Protein AF-A0A6V7W1L0-F1 (afdb_monomer_lite)

pLDDT: mean 85.88, std 16.2, range [39.72, 96.94]

InterPro domains:
  IPR004000 Actin family [PF00022] (21-103)
  IPR004000 Actin family [PTHR11937] (19-94)
  IPR043129 ATPase, nucleotide binding domain [SSF53067] (13-108)

Foldseek 3Di:
DDDDDDDPPVVPPPPPPPVDDDDDDDCVVPVVLCCLCVVCVVPDPDHRPLRVVVVVLVPDDPVVSLVVQQDAEDDDDSCPPPCNQVVSQVSNCVVDDVPRNHDYYYDDDD

Structure (mmCIF, N/CA/C/O backbone):
data_AF-A0A6V7W1L0-F1
#
_entry.id   AF-A0A6V7W1L0-F1
#
loop_
_atom_site.group_PDB
_atom_site.id
_atom_site.type_symbol
_atom_site.label_atom_id
_atom_site.label_alt_id
_atom_site.label_comp_id
_atom_site.label_asym_id
_atom_site.label_entity_id
_atom_site.label_seq_id
_atom_site.pdbx_PDB_ins_code
_atom_site.Cartn_x
_atom_site.Cartn_y
_atom_site.Cartn_z
_atom_site.occupancy
_atom_site.B_iso_or_equiv
_atom_site.auth_seq_id
_atom_site.auth_comp_id
_atom_site.auth_asym_id
_atom_site.auth_atom_id
_atom_site.pdbx_PDB_model_num
ATOM 1 N N . MET A 1 1 ? 35.736 -15.870 -21.750 1.00 47.50 1 MET A N 1
ATOM 2 C CA . MET A 1 1 ? 36.252 -15.790 -23.133 1.00 47.50 1 MET A CA 1
ATOM 3 C C . MET A 1 1 ? 35.989 -17.128 -23.821 1.00 47.50 1 MET A C 1
ATOM 5 O O . MET A 1 1 ? 36.704 -18.087 -23.568 1.00 47.50 1 MET A O 1
ATOM 9 N N . ARG A 1 2 ? 34.904 -17.236 -24.594 1.00 39.72 2 ARG A N 1
ATOM 10 C CA . ARG A 1 2 ? 34.627 -18.364 -25.499 1.00 39.72 2 ARG A CA 1
ATOM 11 C C . ARG A 1 2 ? 34.190 -17.740 -26.819 1.00 39.72 2 ARG A C 1
ATOM 13 O O . ARG A 1 2 ? 33.205 -17.014 -26.834 1.00 39.72 2 ARG A O 1
ATOM 20 N N . GLY A 1 3 ? 35.011 -17.902 -27.852 1.00 41.50 3 GLY A N 1
ATOM 21 C CA . GLY A 1 3 ? 34.773 -17.323 -29.169 1.00 41.50 3 GLY A CA 1
ATOM 22 C C . GLY A 1 3 ? 33.773 -18.163 -29.952 1.00 41.50 3 GLY A C 1
ATOM 23 O O . GLY A 1 3 ? 33.917 -19.382 -30.018 1.00 41.50 3 GLY A O 1
ATOM 24 N N . GLU A 1 4 ? 32.784 -17.508 -30.546 1.00 65.31 4 GLU A N 1
ATOM 25 C CA . GLU A 1 4 ? 31.957 -18.101 -31.592 1.00 65.31 4 GLU A CA 1
ATOM 26 C C . GLU A 1 4 ? 32.601 -17.806 -32.951 1.00 65.31 4 GLU A C 1
ATOM 28 O O . GLU A 1 4 ? 33.010 -16.678 -33.236 1.00 65.31 4 GLU A O 1
ATOM 33 N N . ILE A 1 5 ? 32.744 -18.842 -33.777 1.00 59.25 5 ILE A N 1
ATOM 34 C CA . ILE A 1 5 ? 33.322 -18.738 -35.117 1.00 59.25 5 ILE A CA 1
ATOM 35 C C . ILE A 1 5 ? 32.252 -18.145 -36.037 1.00 59.25 5 ILE A C 1
ATOM 37 O O . ILE A 1 5 ? 31.228 -18.776 -36.301 1.00 59.25 5 ILE A O 1
ATOM 41 N N . PHE A 1 6 ? 32.494 -16.933 -36.535 1.00 62.09 6 PHE A N 1
ATOM 42 C CA . PHE A 1 6 ? 31.648 -16.283 -37.532 1.00 62.09 6 PHE A CA 1
ATOM 43 C C . PHE A 1 6 ? 31.638 -17.103 -38.832 1.00 62.09 6 PHE A C 1
ATOM 45 O O . PHE A 1 6 ? 32.648 -17.192 -39.532 1.00 62.09 6 PHE A O 1
ATOM 52 N N . ASN A 1 7 ? 30.492 -17.706 -39.158 1.00 53.47 7 ASN A N 1
ATOM 53 C CA . ASN A 1 7 ? 30.266 -18.374 -40.436 1.00 53.47 7 ASN A CA 1
ATOM 54 C C . ASN A 1 7 ? 29.531 -17.411 -41.394 1.00 53.47 7 ASN A C 1
ATOM 56 O O . ASN A 1 7 ? 28.352 -17.131 -41.175 1.00 53.47 7 ASN A O 1
ATOM 60 N N . PRO A 1 8 ? 30.168 -16.932 -42.478 1.00 51.38 8 PRO A N 1
ATOM 61 C CA . PRO A 1 8 ? 29.600 -15.915 -43.369 1.00 51.38 8 PRO A CA 1
ATOM 62 C C . PRO A 1 8 ? 28.409 -16.398 -44.214 1.00 51.38 8 PRO A C 1
ATOM 64 O O . PRO A 1 8 ? 27.825 -15.603 -44.943 1.00 51.38 8 PRO A O 1
ATOM 67 N N . LYS A 1 9 ? 28.046 -17.689 -44.156 1.00 47.38 9 LYS A N 1
ATOM 68 C CA . LYS A 1 9 ? 26.942 -18.257 -44.949 1.00 47.38 9 LYS A CA 1
ATOM 69 C C . LYS A 1 9 ? 25.623 -18.405 -44.182 1.00 47.38 9 LYS A C 1
ATOM 71 O O . LYS A 1 9 ? 24.595 -18.602 -44.823 1.00 47.38 9 LYS A O 1
ATOM 76 N N . SER A 1 10 ? 25.612 -18.287 -42.850 1.00 49.88 10 SER A N 1
ATOM 77 C CA . SER A 1 10 ? 24.363 -18.334 -42.065 1.00 49.88 10 SER A CA 1
ATOM 78 C C . SER A 1 10 ? 23.587 -17.012 -42.095 1.00 49.88 10 SER A C 1
ATOM 80 O O . SER A 1 10 ? 22.380 -17.002 -41.870 1.00 49.88 10 SER A O 1
ATOM 82 N N . SER A 1 11 ? 24.252 -15.904 -42.428 1.00 49.03 11 SER A N 1
ATOM 83 C CA . SER A 1 11 ? 23.667 -14.560 -42.474 1.00 49.03 11 SER A CA 1
ATOM 84 C C . SER A 1 11 ? 22.827 -14.278 -43.726 1.00 49.03 11 SER A C 1
ATOM 86 O O . SER A 1 11 ? 22.059 -13.321 -43.734 1.00 49.03 11 SER A O 1
ATOM 88 N N . ILE A 1 12 ? 22.932 -15.106 -44.771 1.00 53.72 12 ILE A N 1
ATOM 89 C CA . ILE A 1 12 ? 22.312 -14.843 -46.083 1.00 53.72 12 ILE A CA 1
ATOM 90 C C . ILE A 1 12 ? 20.882 -15.426 -46.178 1.00 53.72 12 ILE A C 1
ATOM 92 O O . ILE A 1 12 ? 20.111 -15.043 -47.050 1.00 53.72 12 ILE A O 1
ATOM 96 N N . LEU A 1 13 ? 20.476 -16.317 -45.260 1.00 53.28 13 LEU A N 1
ATOM 97 C CA . LEU A 1 13 ? 19.188 -17.034 -45.333 1.00 53.28 13 LEU A CA 1
ATOM 98 C C . LEU A 1 13 ? 18.060 -16.497 -44.431 1.00 53.28 13 LEU A C 1
ATOM 100 O O . LEU A 1 13 ? 16.971 -17.065 -44.445 1.00 53.28 13 LEU A O 1
ATOM 104 N N . SER A 1 14 ? 18.245 -15.400 -43.689 1.00 51.50 14 SER A N 1
ATOM 105 C CA . SER A 1 14 ? 17.159 -14.816 -42.873 1.00 51.50 14 SER A CA 1
ATOM 106 C C . SER A 1 14 ? 16.779 -13.378 -43.232 1.00 51.50 14 SER A C 1
ATOM 108 O O . SER A 1 14 ? 16.018 -12.744 -42.504 1.00 51.50 14 SER A O 1
ATOM 110 N N . GLN A 1 15 ? 17.204 -12.873 -44.395 1.00 53.00 15 GLN A N 1
ATOM 111 C CA . GLN A 1 15 ? 16.673 -11.629 -44.969 1.00 53.00 15 GLN A CA 1
ATOM 112 C C . GLN A 1 15 ? 15.280 -11.851 -45.582 1.00 53.00 15 GLN A C 1
ATOM 114 O O . GLN A 1 15 ? 15.027 -11.595 -46.755 1.00 53.00 15 GLN A O 1
ATOM 119 N N . LYS A 1 16 ? 14.335 -12.315 -44.762 1.00 51.00 16 LYS A N 1
ATOM 120 C CA . LYS A 1 16 ? 12.912 -12.070 -44.986 1.00 51.00 16 LYS A CA 1
ATOM 121 C C . LYS A 1 16 ? 12.619 -10.775 -44.237 1.00 51.00 16 LYS A C 1
ATOM 123 O O . LYS A 1 16 ? 12.531 -10.777 -43.014 1.00 51.00 16 LYS A O 1
ATOM 128 N N . HIS A 1 17 ? 12.590 -9.665 -44.971 1.00 56.19 17 HIS A N 1
ATOM 129 C CA . HIS A 1 17 ? 12.409 -8.305 -44.459 1.00 56.19 17 HIS A CA 1
ATOM 130 C C . HIS A 1 17 ? 11.005 -8.148 -43.852 1.00 56.19 17 HIS A C 1
ATOM 132 O O . HIS A 1 17 ? 10.096 -7.591 -44.459 1.00 56.19 17 HIS A O 1
ATOM 138 N N . LEU A 1 18 ? 10.798 -8.683 -42.652 1.00 59.03 18 LEU A N 1
ATOM 139 C CA . LEU A 1 18 ? 9.709 -8.252 -41.796 1.00 59.03 18 LEU A CA 1
ATOM 140 C C . LEU A 1 18 ? 10.217 -6.961 -41.151 1.00 59.03 18 LEU A C 1
ATOM 142 O O . LEU A 1 18 ? 11.216 -6.991 -40.436 1.00 59.03 18 LEU A O 1
ATOM 146 N N . ASN A 1 19 ? 9.595 -5.824 -41.461 1.00 65.81 19 ASN A N 1
ATOM 147 C CA . ASN A 1 19 ? 9.875 -4.529 -40.833 1.00 65.81 19 ASN A CA 1
ATOM 148 C C . ASN A 1 19 ? 9.540 -4.595 -39.331 1.00 65.81 19 ASN A C 1
ATOM 150 O O . ASN A 1 19 ? 8.524 -4.071 -38.888 1.00 65.81 19 ASN A O 1
ATOM 154 N N . THR A 1 20 ? 10.345 -5.300 -38.539 1.00 72.56 20 THR A N 1
ATOM 155 C CA . THR A 1 20 ? 10.128 -5.459 -37.103 1.00 72.56 20 THR A CA 1
ATOM 156 C C . THR A 1 20 ? 10.868 -4.357 -36.371 1.00 72.56 20 THR A C 1
ATOM 158 O O . THR A 1 20 ? 12.080 -4.444 -36.169 1.00 72.56 20 THR A O 1
ATOM 161 N N . GLN A 1 21 ? 10.134 -3.328 -35.963 1.00 86.94 21 GLN A N 1
ATOM 162 C CA . GLN A 1 21 ? 10.613 -2.354 -34.993 1.00 86.94 21 GLN A CA 1
ATOM 163 C C . GLN A 1 21 ? 10.671 -3.025 -33.614 1.00 86.94 21 GLN A C 1
ATOM 165 O O . GLN A 1 21 ? 9.674 -3.568 -33.141 1.00 86.94 21 GLN A O 1
ATOM 170 N N . LYS A 1 22 ? 11.847 -3.021 -32.980 1.00 89.56 22 LYS A N 1
ATOM 171 C CA . LYS A 1 22 ? 12.051 -3.547 -31.623 1.00 89.56 22 LYS A CA 1
ATOM 172 C C . LYS A 1 22 ? 12.300 -2.379 -30.674 1.00 89.56 22 LYS A C 1
ATOM 174 O O . LYS A 1 22 ? 13.174 -1.561 -30.949 1.00 89.56 22 LYS A O 1
ATOM 179 N N . LEU A 1 23 ? 11.554 -2.323 -29.573 1.00 88.62 23 LEU A N 1
ATOM 180 C CA . LEU A 1 23 ? 11.761 -1.368 -28.486 1.00 88.62 23 LEU A CA 1
ATOM 181 C C . LEU A 1 23 ? 12.215 -2.132 -27.242 1.00 88.62 23 LEU A C 1
ATOM 183 O O . LEU A 1 23 ? 11.507 -3.014 -26.757 1.00 88.62 23 LEU A O 1
ATOM 187 N N . SER A 1 24 ? 13.401 -1.802 -26.744 1.00 91.06 24 SER A N 1
ATOM 188 C CA . SER A 1 24 ? 13.892 -2.324 -25.471 1.00 91.06 24 SER A CA 1
ATOM 189 C C . SER A 1 24 ? 13.326 -1.475 -24.340 1.00 91.06 24 SER A C 1
ATOM 191 O O . SER A 1 24 ? 13.491 -0.260 -24.359 1.00 91.06 24 SER A O 1
ATOM 193 N N . LEU A 1 25 ? 12.679 -2.112 -23.365 1.00 91.00 25 LEU A N 1
ATOM 194 C CA . LEU A 1 25 ? 12.145 -1.450 -22.175 1.00 91.00 25 LEU A CA 1
ATOM 195 C C . LEU A 1 25 ? 13.007 -1.797 -20.963 1.00 91.00 25 LEU A C 1
ATOM 197 O O . LEU A 1 25 ? 13.304 -2.972 -20.728 1.00 91.00 25 LEU A O 1
ATOM 201 N N . GLY A 1 26 ? 13.387 -0.780 -20.198 1.00 90.44 26 GLY A N 1
ATOM 202 C CA . GLY A 1 26 ? 14.136 -0.908 -18.959 1.00 90.44 26 GLY A CA 1
ATOM 203 C C . GLY A 1 26 ? 13.253 -0.564 -17.767 1.00 90.44 26 GLY A C 1
ATOM 204 O O . GLY A 1 26 ? 12.410 -1.365 -17.350 1.00 90.44 26 GLY A O 1
ATOM 205 N N . VAL A 1 27 ? 13.477 0.630 -17.220 1.00 89.50 27 VAL A N 1
ATOM 206 C CA . VAL A 1 27 ? 12.813 1.160 -16.017 1.00 89.50 27 VAL A CA 1
ATOM 207 C C . VAL A 1 27 ? 11.331 1.455 -16.235 1.00 89.50 27 VAL A C 1
ATOM 209 O O . VAL A 1 27 ? 10.544 1.404 -15.294 1.00 89.50 27 VAL A O 1
ATOM 212 N N . GLU A 1 28 ? 10.922 1.683 -17.482 1.00 88.56 28 GLU A N 1
ATOM 213 C CA . GLU A 1 28 ? 9.551 2.021 -17.868 1.00 88.56 28 GLU A CA 1
ATOM 214 C C . GLU A 1 28 ? 8.558 0.916 -17.489 1.00 88.56 28 GLU A C 1
ATOM 216 O O . GLU A 1 28 ? 7.379 1.185 -17.272 1.00 88.56 28 GLU A O 1
ATOM 221 N N . ARG A 1 29 ? 9.039 -0.328 -17.350 1.00 86.75 29 ARG A N 1
ATOM 222 C CA . ARG A 1 29 ? 8.222 -1.471 -16.919 1.00 86.75 29 ARG A CA 1
ATOM 223 C C . ARG A 1 29 ? 7.770 -1.385 -15.459 1.00 86.75 29 ARG A C 1
ATOM 225 O O . ARG A 1 29 ? 6.825 -2.078 -15.105 1.00 86.75 29 ARG A O 1
ATOM 232 N N . PHE A 1 30 ? 8.435 -0.569 -14.641 1.00 86.81 30 PHE A N 1
ATOM 233 C CA . PHE A 1 30 ? 8.157 -0.426 -13.207 1.00 86.81 30 PHE A CA 1
ATOM 234 C C . PHE A 1 30 ? 7.752 1.002 -12.830 1.00 86.81 30 PHE A C 1
ATOM 236 O O . PHE A 1 30 ? 6.961 1.192 -11.911 1.00 86.81 30 PHE A O 1
ATOM 243 N N . ALA A 1 31 ? 8.235 2.004 -13.571 1.00 87.88 31 ALA A N 1
ATOM 244 C CA . ALA A 1 31 ? 7.902 3.405 -13.324 1.00 87.88 31 ALA A CA 1
ATOM 245 C C . ALA A 1 31 ? 6.385 3.651 -13.364 1.00 87.88 31 ALA A C 1
ATOM 247 O O . ALA A 1 31 ? 5.847 4.345 -12.512 1.00 87.88 31 ALA A O 1
ATOM 248 N N . LEU A 1 32 ? 5.675 3.026 -14.310 1.00 86.31 32 LEU A N 1
ATOM 249 C CA . LEU A 1 32 ? 4.222 3.184 -14.430 1.00 86.31 32 LEU A CA 1
ATOM 250 C C . LEU A 1 32 ? 3.450 2.513 -13.290 1.00 86.31 32 LEU A C 1
ATOM 252 O O . LEU A 1 32 ? 2.432 3.040 -12.853 1.00 86.31 32 LEU A O 1
ATOM 256 N N . THR A 1 33 ? 3.913 1.359 -12.805 1.00 89.31 33 THR A N 1
ATOM 257 C CA . THR A 1 33 ? 3.275 0.681 -11.669 1.00 89.31 33 THR A CA 1
ATOM 258 C C . THR A 1 33 ? 3.513 1.427 -10.361 1.00 89.31 33 THR A C 1
ATOM 260 O O . THR A 1 33 ? 2.642 1.416 -9.496 1.00 89.31 33 THR A O 1
ATOM 263 N N . GLU A 1 34 ? 4.650 2.118 -10.234 1.00 94.00 34 GLU A N 1
ATOM 264 C CA . GLU A 1 34 ? 4.978 2.919 -9.051 1.00 94.00 34 GLU A CA 1
ATOM 265 C C . GLU A 1 34 ? 4.017 4.101 -8.868 1.00 94.00 34 GLU A C 1
ATOM 267 O O . GLU A 1 34 ? 3.698 4.453 -7.737 1.00 94.00 34 GLU A O 1
ATOM 272 N N . LEU A 1 35 ? 3.443 4.631 -9.953 1.00 93.69 35 LEU A N 1
ATOM 273 C CA . LEU A 1 35 ? 2.443 5.704 -9.884 1.00 93.69 35 LEU A CA 1
ATOM 274 C C . LEU A 1 35 ? 1.176 5.321 -9.111 1.00 93.69 35 LEU A C 1
ATOM 276 O O . LEU A 1 35 ? 0.475 6.204 -8.630 1.00 93.69 35 LEU A O 1
ATOM 280 N N . LEU A 1 36 ? 0.867 4.026 -8.968 1.00 94.38 36 LEU A N 1
ATOM 281 C CA . LEU A 1 36 ? -0.242 3.576 -8.116 1.00 94.38 36 LEU A CA 1
ATOM 282 C C . LEU A 1 36 ? 0.042 3.812 -6.626 1.00 94.38 36 LEU A C 1
ATOM 284 O O . LEU A 1 36 ? -0.889 3.956 -5.834 1.00 94.38 36 LEU A O 1
ATOM 288 N N . PHE A 1 37 ? 1.317 3.838 -6.248 1.00 95.44 37 PHE A N 1
ATOM 289 C CA . PHE A 1 37 ? 1.781 4.058 -4.882 1.00 95.44 37 PHE A CA 1
ATOM 290 C C . PHE A 1 37 ? 2.160 5.522 -4.657 1.00 95.44 37 PHE A C 1
ATOM 292 O O . PHE A 1 37 ? 1.844 6.061 -3.601 1.00 95.44 37 PHE A O 1
ATOM 299 N N . ASN A 1 38 ? 2.750 6.172 -5.666 1.00 95.12 38 ASN A N 1
ATOM 300 C CA . ASN A 1 38 ? 3.232 7.551 -5.610 1.00 95.12 38 ASN A CA 1
ATOM 301 C C . ASN A 1 38 ? 2.745 8.382 -6.821 1.00 95.12 38 ASN A C 1
ATOM 303 O O . ASN A 1 38 ? 3.525 8.699 -7.721 1.00 95.12 38 ASN A O 1
ATOM 307 N N . PRO A 1 39 ? 1.456 8.780 -6.874 1.00 95.75 39 PRO A N 1
ATOM 308 C CA . PRO A 1 39 ? 0.923 9.593 -7.977 1.00 95.75 39 PRO A CA 1
ATOM 309 C C . PRO A 1 39 ? 1.603 10.967 -8.118 1.00 95.75 39 PRO A C 1
ATOM 311 O O . PRO A 1 39 ? 1.640 11.545 -9.208 1.00 95.75 39 PRO A O 1
ATOM 314 N N . SER A 1 40 ? 2.168 11.486 -7.025 1.00 94.25 40 SER A N 1
ATOM 315 C CA . SER A 1 40 ? 2.864 12.774 -6.981 1.00 94.25 40 SER A CA 1
ATOM 316 C C . SER A 1 40 ? 4.102 12.844 -7.875 1.00 94.25 40 SER A C 1
ATOM 318 O O . SER A 1 40 ? 4.490 13.944 -8.258 1.00 94.25 40 SER A O 1
ATOM 320 N N . ASP A 1 41 ? 4.693 11.706 -8.252 1.00 93.38 41 ASP A N 1
ATOM 321 C CA . ASP A 1 41 ? 5.890 11.649 -9.107 1.00 93.38 41 ASP A CA 1
ATOM 322 C C . ASP A 1 41 ? 5.648 12.224 -10.514 1.00 93.38 41 ASP A C 1
ATOM 324 O O . ASP A 1 41 ? 6.588 12.597 -11.215 1.00 93.38 41 ASP A O 1
ATOM 328 N N . VAL A 1 42 ? 4.380 12.327 -10.921 1.00 93.88 42 VAL A N 1
ATOM 329 C CA . VAL A 1 42 ? 3.929 12.963 -12.171 1.00 93.88 42 VAL A CA 1
ATOM 330 C C . VAL A 1 42 ? 2.968 14.124 -11.904 1.00 93.88 42 VAL A C 1
ATOM 332 O O . VAL A 1 42 ? 2.118 14.437 -12.734 1.00 93.88 42 VAL A O 1
ATOM 335 N N . GLU A 1 43 ? 3.081 14.746 -10.727 1.00 94.31 43 GLU A N 1
ATOM 336 C CA . GLU A 1 43 ? 2.293 15.915 -10.309 1.00 94.31 43 GLU A CA 1
ATOM 337 C C . GLU A 1 43 ? 0.771 15.658 -10.251 1.0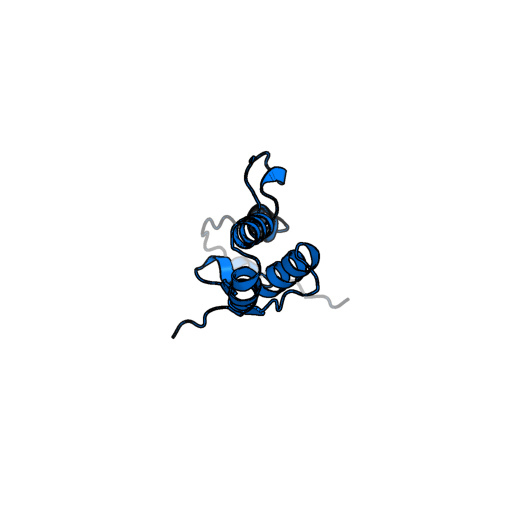0 94.31 43 GLU A C 1
ATOM 339 O O . GLU A 1 43 ? -0.038 16.589 -10.266 1.00 94.31 43 GLU A O 1
ATOM 344 N N . ILE A 1 44 ? 0.351 14.391 -10.132 1.00 94.38 44 ILE A N 1
ATOM 345 C CA . ILE A 1 44 ? -1.053 14.043 -9.898 1.00 94.38 44 ILE A CA 1
ATOM 346 C C . ILE A 1 44 ? -1.345 14.179 -8.400 1.00 94.38 44 ILE A C 1
ATOM 348 O O . ILE A 1 44 ? -0.847 13.415 -7.578 1.00 94.38 44 ILE A O 1
ATOM 352 N N . GLY A 1 45 ? -2.203 15.137 -8.044 1.00 94.38 45 GLY A N 1
ATOM 353 C CA . GLY A 1 45 ? -2.640 15.396 -6.666 1.00 94.38 45 GLY A CA 1
ATOM 354 C C . GLY A 1 45 ? -3.686 14.404 -6.144 1.00 94.38 45 GLY A C 1
ATOM 355 O O . GLY A 1 45 ? -4.767 14.819 -5.731 1.00 94.38 45 GLY A O 1
ATOM 356 N N . GLN A 1 46 ? -3.401 13.102 -6.205 1.00 95.00 46 GLN A N 1
ATOM 357 C CA . GLN A 1 46 ? -4.254 12.040 -5.660 1.00 95.00 46 GLN A CA 1
ATOM 358 C C . GLN A 1 46 ? -3.486 11.180 -4.656 1.00 95.00 46 GLN A C 1
ATOM 360 O O . GLN A 1 46 ? -2.261 11.105 -4.703 1.00 95.00 46 GLN A O 1
ATOM 365 N N . MET A 1 47 ? -4.227 10.520 -3.764 1.00 96.88 47 MET A N 1
ATOM 366 C CA . MET A 1 47 ? -3.655 9.569 -2.812 1.00 96.88 47 MET A CA 1
ATOM 367 C C . MET A 1 47 ? -3.144 8.332 -3.547 1.00 96.88 47 MET A C 1
ATOM 369 O O . MET A 1 47 ? -3.830 7.797 -4.424 1.00 96.88 47 MET A O 1
ATOM 373 N N . GLY A 1 48 ? -1.975 7.845 -3.139 1.00 96.56 48 GLY A N 1
ATOM 374 C CA . GLY A 1 48 ? -1.528 6.503 -3.499 1.00 96.56 48 GLY A CA 1
ATOM 375 C C . GLY A 1 48 ? -2.439 5.438 -2.889 1.00 96.56 48 GLY A C 1
ATOM 376 O O . GLY A 1 48 ? -3.186 5.698 -1.944 1.00 96.56 48 GLY A O 1
ATOM 377 N N . ILE A 1 49 ? -2.378 4.207 -3.395 1.00 96.31 49 ILE A N 1
ATOM 378 C CA . ILE A 1 49 ? -3.295 3.151 -2.950 1.00 96.31 49 ILE A CA 1
ATOM 379 C C . ILE A 1 49 ? -3.155 2.817 -1.457 1.00 96.31 49 ILE A C 1
ATOM 381 O O . ILE A 1 49 ? -4.156 2.589 -0.781 1.00 96.31 49 ILE A O 1
ATOM 385 N N . VAL A 1 50 ? -1.935 2.848 -0.918 1.00 96.88 50 VAL A N 1
ATOM 386 C CA . VAL A 1 50 ? -1.664 2.597 0.508 1.00 96.88 50 VAL A CA 1
ATOM 387 C C . VAL A 1 50 ? -2.285 3.693 1.373 1.00 96.88 50 VAL A C 1
ATOM 389 O O . VAL A 1 50 ? -2.987 3.404 2.343 1.00 96.88 50 VAL A O 1
ATOM 392 N N . GLU A 1 51 ? -2.077 4.953 0.991 1.00 96.56 51 GLU A N 1
ATOM 393 C CA . GLU A 1 51 ? -2.655 6.108 1.678 1.00 96.56 51 GLU A CA 1
ATOM 394 C C . GLU A 1 51 ? -4.186 6.073 1.614 1.00 96.56 51 GLU A C 1
ATOM 396 O O . GLU A 1 51 ? -4.857 6.290 2.623 1.00 96.56 51 GLU A O 1
ATOM 401 N N . ALA A 1 52 ? -4.746 5.727 0.454 1.00 96.94 52 ALA A N 1
ATOM 402 C CA . ALA A 1 52 ? -6.183 5.596 0.272 1.00 96.94 52 ALA A CA 1
ATOM 403 C C . ALA A 1 52 ? -6.780 4.518 1.192 1.00 96.94 52 ALA A C 1
ATOM 405 O O . ALA A 1 52 ? -7.809 4.765 1.823 1.00 96.94 52 ALA A O 1
ATOM 406 N N . ILE A 1 53 ? -6.127 3.358 1.327 1.00 96.62 53 ILE A N 1
ATOM 407 C CA . ILE A 1 53 ? -6.556 2.294 2.248 1.00 96.62 53 ILE A CA 1
ATOM 408 C C . ILE A 1 53 ? -6.507 2.786 3.700 1.00 96.62 53 ILE A C 1
ATOM 410 O O . ILE A 1 53 ? -7.494 2.631 4.418 1.00 96.62 53 ILE A O 1
ATOM 414 N N . ASN A 1 54 ? -5.414 3.424 4.132 1.00 95.62 54 ASN A N 1
ATOM 415 C CA . ASN A 1 54 ? -5.296 3.940 5.501 1.00 95.62 54 ASN A CA 1
ATOM 416 C C . ASN A 1 54 ? -6.352 5.025 5.797 1.00 95.62 54 ASN A C 1
ATOM 418 O O . ASN A 1 54 ? -7.048 4.981 6.811 1.00 95.62 54 ASN A O 1
ATOM 422 N N . ASN A 1 55 ? -6.567 5.949 4.858 1.00 96.38 55 ASN A N 1
ATOM 423 C CA . ASN A 1 55 ? -7.628 6.954 4.937 1.00 96.38 55 ASN A CA 1
ATOM 424 C C . ASN A 1 55 ? -9.034 6.327 4.976 1.00 96.38 55 ASN A C 1
ATOM 426 O O . ASN A 1 55 ? -9.948 6.874 5.587 1.00 96.38 55 ASN A O 1
ATOM 430 N N . CYS A 1 56 ? -9.247 5.189 4.316 1.00 96.19 56 CYS A N 1
ATOM 431 C CA . CYS A 1 56 ? -10.494 4.440 4.428 1.00 96.19 56 CYS A CA 1
ATOM 432 C C . CYS A 1 56 ? -10.640 3.782 5.803 1.00 96.19 56 CYS A C 1
ATOM 434 O O . CYS A 1 56 ? -11.707 3.896 6.400 1.00 96.19 56 CYS A O 1
ATOM 436 N N . LEU A 1 57 ? -9.587 3.147 6.326 1.00 95.50 57 LEU A N 1
ATOM 437 C CA . LEU A 1 57 ? -9.594 2.536 7.658 1.00 95.50 57 LEU A CA 1
ATOM 438 C C . LEU A 1 57 ? -9.885 3.578 8.746 1.00 95.50 57 LEU A C 1
ATOM 440 O O . LEU A 1 57 ? -10.769 3.365 9.571 1.00 95.50 57 LEU A O 1
ATOM 444 N N . SER A 1 58 ? -9.232 4.740 8.701 1.00 94.31 58 SER A N 1
ATOM 445 C CA . SER A 1 58 ? -9.390 5.793 9.715 1.00 94.31 58 SER A CA 1
ATOM 446 C C . SER A 1 58 ? -10.809 6.371 9.810 1.00 94.31 58 SER A C 1
ATOM 448 O O . SER A 1 58 ? -11.178 6.929 10.844 1.00 94.31 58 SER A O 1
ATOM 450 N N . LYS A 1 59 ? -11.631 6.206 8.764 1.00 96.38 59 LYS A N 1
ATOM 451 C CA . LYS A 1 59 ? -13.037 6.641 8.741 1.00 96.38 59 LYS A CA 1
ATOM 452 C C . LYS A 1 59 ? -13.980 5.703 9.493 1.00 96.38 59 LYS A C 1
ATOM 454 O O . LYS A 1 59 ? -15.105 6.104 9.790 1.00 96.38 59 LYS A O 1
ATOM 459 N N . PHE A 1 60 ? -13.564 4.474 9.797 1.00 95.50 60 PHE A N 1
ATOM 460 C CA . PHE A 1 60 ? -14.371 3.543 10.585 1.00 95.50 60 PHE A CA 1
ATOM 461 C C . PHE A 1 60 ? -14.195 3.779 12.097 1.00 95.50 60 PHE A C 1
ATOM 463 O O . PHE A 1 60 ? -13.135 4.230 12.530 1.00 95.50 60 PHE A O 1
ATOM 470 N N . PRO A 1 61 ? -15.189 3.436 12.935 1.00 96.06 61 PRO A N 1
ATOM 471 C CA . PRO A 1 61 ? -15.007 3.312 14.384 1.00 96.06 61 PRO A CA 1
ATOM 472 C C . PRO A 1 61 ? -13.896 2.313 14.740 1.00 96.06 61 PRO A C 1
ATOM 474 O O . PRO A 1 61 ? -13.705 1.329 14.023 1.00 96.06 61 PRO A O 1
ATOM 477 N N . LYS A 1 62 ? -13.192 2.529 15.860 1.00 91.50 62 LYS A N 1
ATOM 478 C CA . LYS A 1 62 ? -11.998 1.749 16.250 1.00 91.50 62 LYS A CA 1
ATOM 479 C C . LYS A 1 62 ? -12.244 0.240 16.300 1.00 91.50 62 LYS A C 1
ATOM 481 O O . LYS A 1 62 ? -11.394 -0.539 15.884 1.00 91.50 62 LYS A O 1
ATOM 486 N N . GLU A 1 63 ? -13.415 -0.173 16.764 1.00 91.12 63 GLU A N 1
ATOM 487 C CA . GLU A 1 63 ? -13.799 -1.581 16.878 1.00 91.12 63 GLU A CA 1
ATOM 488 C C . GLU A 1 63 ? -13.922 -2.244 15.498 1.00 91.12 63 GLU A C 1
ATOM 490 O O . GLU A 1 63 ? -13.576 -3.411 15.328 1.00 91.12 63 GLU A O 1
ATOM 495 N N . ILE A 1 64 ? -14.373 -1.485 14.495 1.00 95.81 64 ILE A N 1
ATOM 496 C CA . ILE A 1 64 ? -14.535 -1.951 13.114 1.00 95.81 64 ILE A CA 1
ATOM 497 C C . ILE A 1 64 ? -13.199 -1.909 12.367 1.00 95.81 64 ILE A C 1
ATOM 499 O O . ILE A 1 64 ? -12.954 -2.767 11.522 1.00 95.81 64 ILE A O 1
ATOM 503 N N . GLN A 1 65 ? -12.308 -0.967 12.696 1.00 95.12 65 GLN A N 1
ATOM 504 C CA . GLN A 1 65 ? -10.975 -0.885 12.086 1.00 95.12 65 GLN A CA 1
ATOM 505 C C . GLN A 1 65 ? -10.190 -2.188 12.240 1.00 95.12 65 GLN A C 1
ATOM 507 O O . GLN A 1 65 ? -9.594 -2.650 11.271 1.00 95.12 65 GLN A O 1
ATOM 512 N N . LEU A 1 66 ? -10.249 -2.807 13.424 1.00 94.50 66 LEU A N 1
ATOM 513 C CA . LEU A 1 66 ? -9.620 -4.102 13.697 1.00 94.50 66 LEU A CA 1
ATOM 514 C C . LEU A 1 66 ? -10.133 -5.192 12.748 1.00 94.50 66 LEU A C 1
ATOM 516 O O . LEU A 1 66 ? -9.344 -5.935 12.172 1.00 94.50 66 LEU A O 1
ATOM 520 N N . LEU A 1 67 ? -11.454 -5.259 12.557 1.00 95.31 67 LEU A N 1
ATOM 521 C CA . LEU A 1 67 ? -12.075 -6.244 11.676 1.00 95.31 67 LEU A CA 1
ATOM 522 C C . LEU A 1 67 ? -11.707 -5.999 10.207 1.00 95.31 67 LEU A C 1
ATOM 524 O O . LEU A 1 67 ? -11.395 -6.945 9.492 1.00 95.31 67 LEU A O 1
ATOM 528 N N . MET A 1 68 ? -11.724 -4.742 9.758 1.00 95.94 68 MET A N 1
ATOM 529 C CA . MET A 1 68 ? -11.420 -4.394 8.368 1.00 95.94 68 MET A CA 1
ATOM 530 C C . MET A 1 68 ? -9.943 -4.610 8.028 1.00 95.94 68 MET A C 1
ATOM 532 O O . MET A 1 68 ? -9.638 -5.142 6.964 1.00 95.94 68 MET A O 1
ATOM 536 N N . ALA A 1 69 ? -9.027 -4.242 8.930 1.00 95.56 69 ALA A N 1
ATOM 537 C CA . ALA A 1 69 ? -7.589 -4.431 8.733 1.00 95.56 69 ALA A CA 1
ATOM 538 C C . ALA A 1 69 ? -7.200 -5.916 8.618 1.00 95.56 69 ALA A C 1
ATOM 540 O O . ALA A 1 69 ? -6.283 -6.245 7.868 1.00 95.56 69 ALA A O 1
ATOM 541 N N . ALA A 1 70 ? -7.935 -6.801 9.298 1.00 96.00 70 ALA A N 1
ATOM 542 C CA . ALA A 1 70 ? -7.741 -8.249 9.230 1.00 96.00 70 ALA A CA 1
ATOM 543 C C . ALA A 1 70 ? -8.368 -8.903 7.986 1.00 96.00 70 ALA A C 1
ATOM 545 O O . ALA A 1 70 ? -8.298 -10.115 7.836 1.00 96.00 70 ALA A O 1
ATOM 546 N N . ASN A 1 71 ? -9.048 -8.145 7.122 1.00 95.69 71 ASN A N 1
ATOM 547 C CA . ASN A 1 71 ? -9.812 -8.704 6.004 1.00 95.69 71 ASN A CA 1
ATOM 548 C C . ASN A 1 71 ? -9.644 -7.869 4.728 1.00 95.69 71 ASN A C 1
ATOM 550 O O . ASN A 1 71 ? -10.623 -7.499 4.075 1.00 95.69 71 ASN A O 1
ATOM 554 N N . ILE A 1 72 ? -8.401 -7.559 4.352 1.00 96.31 72 ILE A N 1
ATOM 555 C CA . ILE A 1 72 ? -8.117 -6.843 3.106 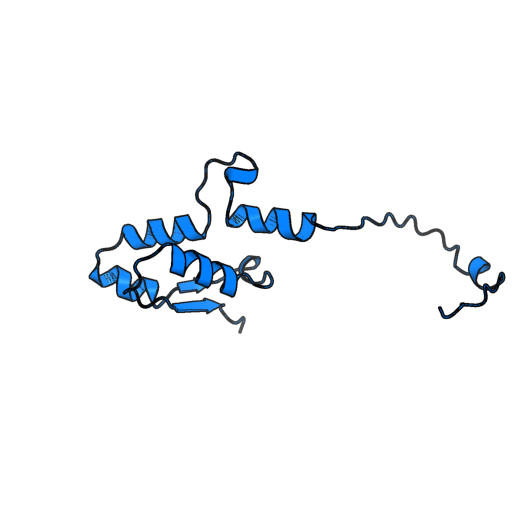1.00 96.31 72 ILE A CA 1
ATOM 556 C C . ILE A 1 72 ? -7.899 -7.858 1.982 1.00 96.31 72 ILE A C 1
ATOM 558 O O . ILE A 1 72 ? -7.002 -8.696 2.042 1.00 96.31 72 ILE A O 1
ATOM 562 N N . VAL A 1 73 ? -8.694 -7.758 0.915 1.00 96.25 73 VAL A N 1
ATOM 563 C CA . VAL A 1 73 ? -8.578 -8.636 -0.257 1.00 96.25 73 VAL A CA 1
ATOM 564 C C . VAL A 1 73 ? -8.221 -7.818 -1.492 1.00 96.25 73 VAL A C 1
ATOM 566 O O . VAL A 1 73 ? -8.931 -6.885 -1.866 1.00 96.25 73 VAL A O 1
ATOM 569 N N . LEU A 1 74 ? -7.121 -8.184 -2.145 1.00 95.62 74 LEU A N 1
ATOM 570 C CA . LEU A 1 74 ? -6.669 -7.589 -3.395 1.00 95.62 74 LEU A CA 1
ATOM 571 C C . LEU A 1 74 ? -7.314 -8.317 -4.574 1.00 95.62 74 LEU A C 1
ATOM 573 O O . LEU A 1 74 ? -7.156 -9.529 -4.738 1.00 95.62 74 LEU A O 1
ATOM 577 N N . ILE A 1 75 ? -8.016 -7.558 -5.413 1.00 95.06 75 ILE A N 1
ATOM 578 C CA . ILE A 1 75 ? -8.740 -8.055 -6.587 1.00 95.06 75 ILE A CA 1
ATOM 579 C C . ILE A 1 75 ? -8.391 -7.241 -7.842 1.00 95.06 75 ILE A C 1
ATOM 581 O O . ILE A 1 75 ? -7.917 -6.108 -7.751 1.00 95.06 75 ILE A O 1
ATOM 585 N N . GLY A 1 76 ? -8.690 -7.799 -9.019 1.00 92.50 76 GLY A N 1
ATOM 586 C CA . GLY A 1 76 ? -8.503 -7.145 -10.319 1.00 92.50 76 GLY A CA 1
ATOM 587 C C . GLY A 1 76 ? -7.173 -7.477 -11.005 1.00 92.50 76 GLY A C 1
ATOM 588 O O . GLY A 1 76 ? -6.364 -8.240 -10.499 1.00 92.50 76 GLY A O 1
ATOM 589 N N . GLY A 1 77 ? -6.947 -6.922 -12.201 1.00 92.00 77 GLY A N 1
ATOM 590 C CA . GLY A 1 77 ? -5.747 -7.231 -12.993 1.00 92.00 77 GLY A CA 1
ATOM 591 C C . GLY A 1 77 ? -4.453 -6.641 -12.422 1.00 92.00 77 GLY A C 1
ATOM 592 O O . GLY A 1 77 ? -3.414 -7.290 -12.460 1.00 92.00 77 GLY A O 1
ATOM 593 N N . ASN A 1 78 ? -4.514 -5.435 -11.849 1.00 91.31 78 ASN A N 1
ATOM 594 C CA . ASN A 1 78 ? -3.333 -4.747 -11.310 1.00 91.31 78 ASN A CA 1
ATOM 595 C C . ASN A 1 78 ? -2.764 -5.426 -10.056 1.00 91.31 78 ASN A C 1
ATOM 597 O O . ASN A 1 78 ? -1.573 -5.303 -9.790 1.00 91.31 78 ASN A O 1
ATOM 601 N N . SER A 1 79 ? -3.575 -6.180 -9.303 1.00 93.38 79 SER A N 1
ATOM 602 C CA . SER A 1 79 ? -3.071 -6.935 -8.150 1.00 93.38 79 SER A CA 1
ATOM 603 C C . SER A 1 79 ? -2.169 -8.110 -8.548 1.00 93.38 79 SER A C 1
ATOM 605 O O . SER A 1 79 ? -1.505 -8.681 -7.687 1.00 93.38 79 SER A O 1
ATOM 607 N N . LEU A 1 80 ? -2.110 -8.451 -9.843 1.00 92.56 80 LEU A N 1
ATOM 608 C CA . LEU A 1 80 ? -1.249 -9.498 -10.395 1.00 92.56 80 LEU A CA 1
ATOM 609 C C . LEU A 1 80 ? 0.161 -9.002 -10.751 1.00 92.56 80 LEU A C 1
ATOM 611 O O . LEU A 1 80 ? 0.965 -9.783 -11.266 1.00 92.56 80 LEU A O 1
ATOM 615 N N . PHE A 1 81 ? 0.487 -7.725 -10.514 1.00 92.94 81 PHE A N 1
ATOM 616 C CA . PHE A 1 81 ? 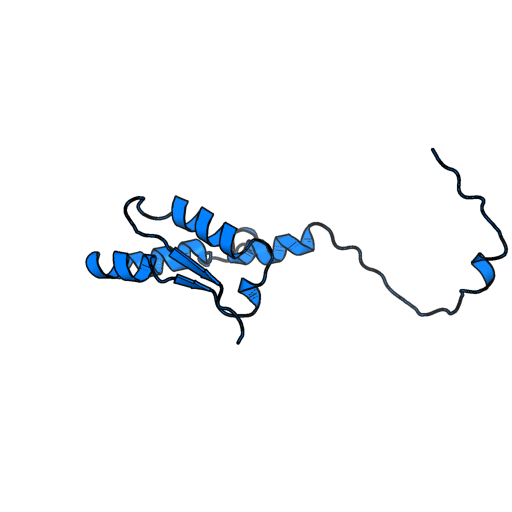1.867 -7.267 -10.657 1.00 92.94 81 PHE A CA 1
ATOM 617 C C . PHE A 1 81 ? 2.785 -8.018 -9.683 1.00 92.94 81 PHE A C 1
ATOM 619 O O . PHE A 1 81 ? 2.442 -8.267 -8.527 1.00 92.94 81 PHE A O 1
ATOM 626 N N . ALA A 1 82 ? 3.974 -8.391 -10.158 1.00 91.69 82 ALA A N 1
ATOM 627 C CA . ALA A 1 82 ? 4.947 -9.101 -9.339 1.00 91.69 82 ALA A CA 1
ATOM 628 C C . ALA A 1 82 ? 5.363 -8.240 -8.133 1.00 91.69 82 ALA A C 1
ATOM 630 O O . ALA A 1 82 ? 5.788 -7.099 -8.310 1.00 91.69 82 ALA A O 1
ATOM 631 N N . GLY A 1 83 ? 5.250 -8.789 -6.920 1.00 92.94 83 GLY A N 1
ATOM 632 C CA . GLY A 1 83 ? 5.579 -8.085 -5.677 1.00 92.94 83 GLY A CA 1
ATOM 633 C C . GLY A 1 83 ? 4.490 -7.137 -5.159 1.00 92.94 83 GLY A C 1
ATOM 634 O O . GLY A 1 83 ? 4.729 -6.416 -4.193 1.00 92.94 83 GLY A O 1
ATOM 635 N N . TYR A 1 84 ? 3.312 -7.084 -5.796 1.00 94.75 84 TYR A N 1
ATOM 636 C CA . TYR A 1 84 ? 2.261 -6.129 -5.432 1.00 94.75 84 TYR A CA 1
ATOM 637 C C . TYR A 1 84 ? 1.697 -6.372 -4.028 1.00 94.75 84 TYR A C 1
ATOM 639 O O . TYR A 1 84 ? 1.538 -5.427 -3.256 1.00 94.75 84 TYR A O 1
ATOM 647 N N . LEU A 1 85 ? 1.423 -7.633 -3.679 1.00 95.38 85 LEU A N 1
ATOM 648 C CA . LEU A 1 85 ? 0.925 -8.014 -2.355 1.00 95.38 85 LEU A CA 1
ATOM 649 C C . LEU A 1 85 ? 1.937 -7.645 -1.263 1.00 95.38 85 LEU A C 1
ATOM 651 O O . LEU A 1 85 ? 1.584 -7.010 -0.272 1.00 95.38 85 LEU A O 1
ATOM 655 N N . GLU A 1 86 ? 3.198 -8.014 -1.471 1.00 95.88 86 GLU A N 1
ATOM 656 C CA . GLU A 1 86 ? 4.306 -7.775 -0.55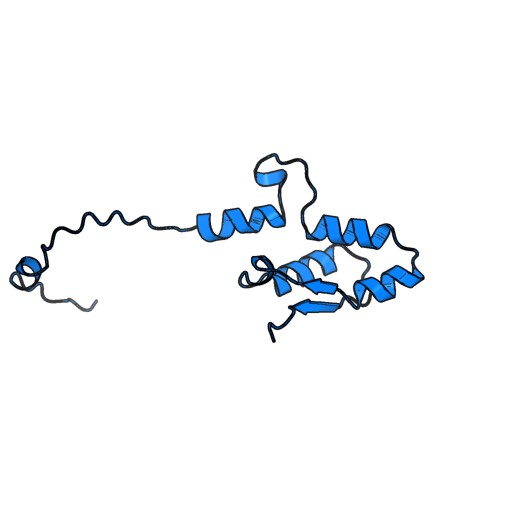1 1.00 95.88 86 GLU A CA 1
ATOM 657 C C . GLU A 1 86 ? 4.540 -6.279 -0.343 1.00 95.88 86 GLU A C 1
ATOM 659 O O . GLU A 1 86 ? 4.754 -5.836 0.788 1.00 95.88 86 GLU A O 1
ATOM 664 N N . ARG A 1 87 ? 4.450 -5.494 -1.423 1.00 96.12 87 ARG A N 1
ATOM 665 C CA . ARG A 1 87 ? 4.555 -4.036 -1.374 1.00 96.12 87 ARG A CA 1
ATOM 666 C C . ARG A 1 87 ? 3.414 -3.419 -0.570 1.00 96.12 87 ARG A C 1
ATOM 668 O O . ARG A 1 87 ? 3.681 -2.646 0.342 1.00 96.12 87 ARG A O 1
ATOM 675 N N . ILE A 1 88 ? 2.162 -3.786 -0.858 1.00 96.38 88 ILE A N 1
ATOM 676 C CA . ILE A 1 88 ? 0.990 -3.288 -0.119 1.00 96.38 88 ILE A CA 1
ATOM 677 C C . ILE A 1 88 ? 1.106 -3.618 1.369 1.00 96.38 88 ILE A C 1
ATOM 679 O O . ILE A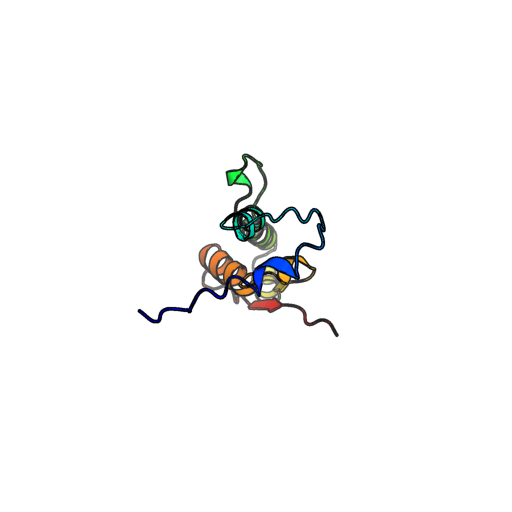 1 88 ? 0.893 -2.741 2.201 1.00 96.38 88 ILE A O 1
ATOM 683 N N . LEU A 1 89 ? 1.451 -4.862 1.706 1.00 96.00 89 LEU A N 1
ATOM 684 C CA . LEU A 1 89 ? 1.557 -5.309 3.092 1.00 96.00 89 LEU A CA 1
ATOM 685 C C . LEU A 1 89 ? 2.660 -4.552 3.838 1.00 96.00 89 LEU A C 1
ATOM 687 O O . LEU A 1 89 ? 2.437 -4.104 4.960 1.00 96.00 89 LEU A O 1
ATOM 691 N N . THR A 1 90 ? 3.822 -4.377 3.204 1.00 95.75 90 THR A N 1
ATOM 692 C CA . THR A 1 90 ? 4.968 -3.663 3.785 1.00 95.75 90 THR A CA 1
ATOM 693 C C . THR A 1 90 ? 4.632 -2.195 4.035 1.00 95.75 90 THR A C 1
ATOM 695 O O . THR A 1 90 ? 4.760 -1.712 5.160 1.00 95.75 90 THR A O 1
ATOM 698 N N . ASP A 1 91 ? 4.139 -1.498 3.013 1.00 96.62 91 ASP A N 1
ATOM 699 C CA . ASP A 1 91 ? 3.853 -0.067 3.093 1.00 96.62 91 ASP A CA 1
ATOM 700 C C . ASP A 1 91 ? 2.679 0.224 4.041 1.00 96.62 91 ASP A C 1
ATOM 702 O O . ASP A 1 91 ? 2.750 1.157 4.845 1.00 96.62 91 ASP A O 1
ATOM 706 N N . LEU A 1 92 ? 1.616 -0.595 4.014 1.00 95.94 92 LEU A N 1
ATOM 707 C CA . LEU A 1 92 ? 0.516 -0.469 4.975 1.00 95.94 92 LEU A CA 1
ATOM 708 C C . LEU A 1 92 ? 1.007 -0.690 6.394 1.00 95.94 92 LEU A C 1
ATOM 710 O O . LEU A 1 92 ? 0.635 0.076 7.280 1.00 95.94 92 LEU A O 1
ATOM 714 N N . ARG A 1 93 ? 1.863 -1.691 6.621 1.00 95.06 93 ARG A N 1
ATOM 715 C CA . ARG A 1 93 ? 2.364 -1.973 7.962 1.00 95.06 93 ARG A CA 1
ATOM 716 C C . ARG A 1 93 ? 3.190 -0.824 8.537 1.00 95.06 93 ARG A C 1
ATOM 718 O O . ARG A 1 93 ? 3.143 -0.606 9.742 1.00 95.06 93 ARG A O 1
ATOM 725 N N . CYS A 1 94 ? 3.895 -0.077 7.691 1.00 94.44 94 CYS A N 1
ATOM 726 C CA . CYS A 1 94 ? 4.595 1.144 8.088 1.00 94.44 94 CYS A CA 1
ATOM 727 C C . CYS A 1 94 ? 3.663 2.349 8.305 1.00 94.44 94 CYS A C 1
ATOM 729 O O . CYS A 1 94 ? 4.055 3.299 8.979 1.00 94.44 94 CYS A O 1
ATOM 731 N N . SER A 1 95 ? 2.461 2.342 7.723 1.00 92.88 95 SER A N 1
ATOM 732 C CA . SER A 1 95 ? 1.529 3.477 7.738 1.00 92.88 95 SER A CA 1
ATOM 733 C C . SER A 1 95 ? 0.478 3.407 8.854 1.00 92.88 95 SER A C 1
ATOM 735 O O . SER A 1 95 ? -0.026 4.446 9.288 1.00 92.88 95 SER A O 1
ATOM 737 N N . VAL A 1 96 ? 0.122 2.203 9.310 1.00 92.31 96 VAL A N 1
ATOM 738 C CA . VAL A 1 96 ? -0.950 1.974 10.294 1.00 92.31 96 VAL A CA 1
ATOM 739 C C . VAL A 1 96 ? -0.411 1.664 11.696 1.00 92.31 96 VAL A C 1
ATOM 741 O O . VAL A 1 96 ? 0.771 1.380 11.874 1.00 92.31 96 VAL A O 1
ATOM 744 N N . ASP A 1 97 ? -1.288 1.704 12.704 1.00 90.75 97 ASP A N 1
ATOM 745 C CA . ASP A 1 97 ? -0.950 1.339 14.087 1.00 90.75 97 ASP A CA 1
ATOM 746 C C . ASP A 1 97 ? -0.464 -0.121 14.180 1.00 90.75 97 ASP A C 1
ATOM 748 O O . ASP A 1 97 ? -1.074 -1.041 13.626 1.00 90.75 97 ASP A O 1
ATOM 752 N N . GLU A 1 98 ? 0.628 -0.339 14.916 1.00 89.69 98 GLU A N 1
ATOM 753 C CA . GLU A 1 98 ? 1.249 -1.651 15.095 1.00 89.69 98 GLU A CA 1
ATOM 754 C C . GLU A 1 98 ? 0.294 -2.673 15.747 1.00 89.69 98 GLU A C 1
ATOM 756 O O . GLU A 1 98 ? 0.376 -3.876 15.502 1.00 89.69 98 GLU A O 1
ATOM 761 N N . THR A 1 99 ? -0.666 -2.223 16.544 1.00 91.12 99 THR A N 1
ATOM 762 C CA . THR A 1 99 ? -1.626 -3.102 17.221 1.00 91.12 99 THR A CA 1
ATOM 763 C C . THR A 1 99 ? -2.697 -3.673 16.291 1.00 91.12 99 THR A C 1
ATOM 765 O O . THR A 1 99 ? -3.357 -4.648 16.658 1.00 91.12 99 THR A O 1
ATOM 768 N N . LEU A 1 100 ? -2.874 -3.110 15.088 1.00 92.81 100 LEU A N 1
ATOM 769 C CA . LEU A 1 100 ? -3.872 -3.601 14.144 1.00 92.81 100 LEU A CA 1
ATOM 770 C C . LEU A 1 100 ? -3.473 -4.984 13.596 1.00 92.81 100 LEU A C 1
ATOM 772 O O . LEU A 1 100 ? -2.339 -5.155 13.130 1.00 92.81 100 LEU A O 1
ATOM 776 N N . PRO A 1 101 ? -4.400 -5.960 13.593 1.00 93.75 101 PRO A N 1
ATOM 777 C CA . PRO A 1 101 ? -4.194 -7.254 12.961 1.00 93.75 101 PRO A CA 1
ATOM 778 C C . PRO A 1 101 ? -4.297 -7.073 11.445 1.00 93.75 101 PRO A C 1
ATOM 780 O O . PRO A 1 101 ? -5.383 -7.120 10.884 1.00 93.75 101 PRO A O 1
ATOM 783 N N . LEU A 1 102 ? -3.174 -6.781 10.790 1.00 95.62 102 LEU A N 1
ATOM 784 C CA . LEU A 1 102 ? -3.134 -6.544 9.350 1.00 95.62 102 LEU A CA 1
ATOM 785 C C . LEU A 1 102 ? -3.017 -7.873 8.596 1.00 95.62 102 LEU A C 1
ATOM 787 O O . LEU A 1 102 ? -1.995 -8.551 8.697 1.00 95.62 102 LEU A O 1
ATOM 791 N N . GLU A 1 103 ? -4.029 -8.202 7.799 1.00 95.94 103 GLU A N 1
ATOM 792 C CA . GLU A 1 103 ? -4.015 -9.359 6.906 1.00 95.94 103 GLU A CA 1
ATOM 793 C C . GLU A 1 103 ? -4.476 -8.939 5.509 1.00 95.94 103 GLU A C 1
ATOM 795 O O . GLU A 1 103 ? -5.540 -8.341 5.325 1.00 95.94 103 GLU A O 1
ATOM 800 N N . VAL A 1 104 ? -3.630 -9.234 4.521 1.00 96.25 104 VAL A N 1
ATOM 801 C CA . VAL A 1 104 ? -3.858 -8.899 3.117 1.00 96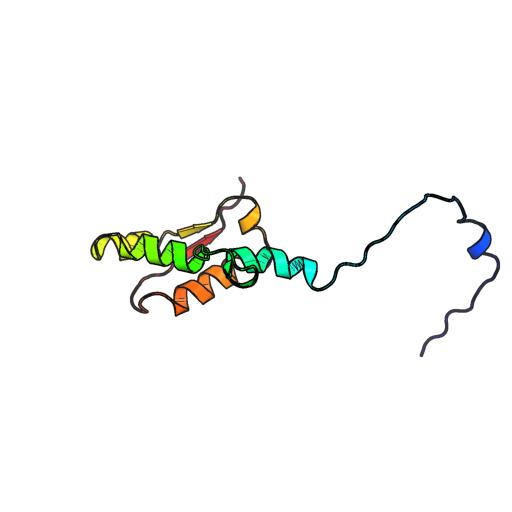.25 104 VAL A CA 1
ATOM 802 C C . VAL A 1 104 ? -3.749 -10.175 2.298 1.00 96.25 104 VAL A C 1
ATOM 804 O O . VAL A 1 104 ? -2.735 -10.870 2.355 1.00 96.25 104 VAL A O 1
ATOM 807 N N . LEU A 1 105 ? -4.785 -10.476 1.521 1.00 95.19 105 LEU A N 1
ATOM 808 C CA . LEU A 1 105 ? -4.870 -11.683 0.706 1.00 95.19 105 LEU A CA 1
ATOM 809 C C . LEU A 1 105 ? -5.049 -11.315 -0.763 1.00 95.19 105 LEU A C 1
ATOM 811 O O . LEU A 1 105 ? -5.829 -10.428 -1.104 1.00 95.19 105 LEU A O 1
ATOM 815 N N . LEU A 1 106 ? -4.357 -12.021 -1.654 1.00 94.75 106 LEU A N 1
ATOM 816 C CA . LEU A 1 106 ? -4.624 -11.943 -3.087 1.00 94.75 106 LEU A CA 1
ATOM 817 C C . LEU A 1 106 ? -5.736 -12.935 -3.439 1.00 94.75 106 LEU A C 1
ATOM 819 O O . LEU A 1 106 ? -5.615 -14.127 -3.150 1.00 94.75 106 LEU A O 1
ATOM 823 N N . ALA A 1 107 ? -6.809 -12.458 -4.071 1.00 92.38 107 ALA A N 1
ATOM 824 C CA . ALA A 1 107 ? -7.876 -13.344 -4.516 1.00 92.38 107 ALA A CA 1
ATOM 825 C C . ALA A 1 107 ? -7.354 -14.338 -5.566 1.00 92.38 107 ALA A C 1
ATOM 827 O O . ALA A 1 107 ? -6.717 -13.953 -6.548 1.00 92.38 107 ALA A O 1
ATOM 828 N N . GLN A 1 108 ? -7.643 -15.624 -5.363 1.00 84.31 108 GLN A N 1
ATOM 829 C CA . GLN A 1 108 ? -7.372 -16.655 -6.358 1.00 84.31 108 GLN A CA 1
ATOM 830 C C . GLN A 1 108 ? -8.515 -16.681 -7.374 1.00 84.31 108 GLN A C 1
ATOM 832 O O . GLN A 1 108 ? -9.684 -16.735 -6.992 1.00 84.31 108 GLN A O 1
ATOM 837 N N . ASN A 1 109 ? -8.181 -16.649 -8.665 1.00 68.00 109 ASN A N 1
ATOM 838 C CA . ASN A 1 109 ? -9.160 -16.898 -9.718 1.00 68.00 109 ASN A CA 1
ATOM 839 C C . ASN A 1 109 ? -9.568 -18.375 -9.643 1.00 68.00 109 ASN A C 1
ATOM 841 O O . ASN A 1 109 ? -8.724 -19.246 -9.864 1.00 68.00 109 ASN A O 1
ATOM 845 N N . GLN A 1 110 ? -10.827 -18.633 -9.282 1.00 53.25 110 GLN A N 1
ATOM 846 C CA . GLN A 1 110 ? -11.454 -19.949 -9.429 1.00 53.25 110 GLN A CA 1
ATOM 847 C C . GLN A 1 110 ? -11.757 -20.247 -10.897 1.00 53.25 110 GLN A C 1
ATOM 849 O O . GLN A 1 110 ? -12.092 -19.289 -11.634 1.00 53.25 110 GLN A O 1
#

Sequence (110 aa):
MRGEIFNPKSSILSQKHLNTQKLSLGVERFALTELLFNPSDVEIGQMGIVEAINNCLSKFPKEIQLLMAANIVLIGGNSLFAGYLERILTDLRCSVDETLPLEVLLAQNQ

Organism: Meloidogyne enterolobii (NCBI:txid390850)

Radius of gyration: 23.3 Å; chains: 1; bounding box: 51×36×63 Å

Secondary structure (DSSP, 8-state):
-------TTSTTS------------STHHHHHHHTTT-GGGGT--S--HHHHHHHHHHTS-HHHHHHHHT-EEE-SSGGGSTTHHHHHHHHHHHHS-TTS---EEEPP--